Protein AF-A0AA97B9A9-F1 (afdb_monomer)

Secondary structure (DSSP, 8-state):
--------------HHHHHHHHHHHTT-PPPGGGHHHHHHHHHHHHHHHHHHHTS---TT---SS----TT-S------

Organism: NCBI:txid2547457

Foldseek 3Di:
DDDDDPPPPPPPDPLLVVVCVVCVVVVHHADPVCSVVSSVVVVVVVVVVVVVVPDDDDPPDDDPDDDDDPPPPDPDDDD

Sequence (79 aa):
MSSADSADSADSVNLERYAEQAAALIGLPIPPDCKPGVIANLERTAAIAQLVLEFPLSPEVESAAVFVPIGGGTGGVTG

InterPro domains:
  IPR025148 1-carboxybiuret hydrolase subunit AtzG-like [PF13318] (18-67)

Solvent-accessible surface area (backbone atoms only — not comparable to full-atom values): 5427 Å² total; per-residue (Å²): 132,80,91,82,78,84,72,77,75,74,74,74,78,60,54,64,62,47,49,54,53,52,22,59,75,74,72,47,81,75,54,76,90,49,42,66,58,52,41,55,49,49,55,54,48,52,62,56,47,50,70,59,68,71,56,87,80,54,94,83,65,70,68,94,77,71,92,76,71,92,75,76,75,74,78,76,82,86,128

Mean predicted aligned error: 11.04 Å

Nearest PDB structures (foldseek):
  3al0-assembly1_C  TM=6.953E-01  e=1.545E+00  Thermotoga maritima MSB8
  6kag-assembly1_A  TM=5.188E-01  e=6.185E+00  Homo sapiens

Structure (mmCIF, N/CA/C/O backbone):
data_AF-A0AA97B9A9-F1
#
_entry.id   AF-A0AA97B9A9-F1
#
loop_
_atom_site.group_PDB
_atom_site.id
_atom_site.type_symbol
_atom_site.label_atom_id
_atom_site.label_alt_id
_atom_site.label_comp_id
_atom_site.label_asym_id
_atom_site.label_entity_id
_atom_site.label_seq_id
_atom_site.pdbx_PDB_ins_code
_atom_site.Cartn_x
_atom_site.Cartn_y
_atom_site.Cartn_z
_atom_site.occupancy
_atom_site.B_iso_or_equiv
_atom_site.auth_seq_id
_atom_site.auth_comp_id
_atom_site.auth_asym_id
_atom_site.auth_atom_id
_atom_site.pdbx_PDB_model_num
ATOM 1 N N . MET A 1 1 ? 8.667 42.601 -8.844 1.00 44.84 1 MET A N 1
ATOM 2 C CA . MET A 1 1 ? 8.635 41.202 -9.324 1.00 44.84 1 MET A CA 1
ATOM 3 C C . MET A 1 1 ? 8.515 40.321 -8.085 1.00 44.84 1 MET A C 1
ATOM 5 O O . MET A 1 1 ? 9.460 40.303 -7.315 1.00 44.84 1 MET A O 1
ATOM 9 N N . SER A 1 2 ? 7.293 39.986 -7.642 1.00 45.16 2 SER A N 1
ATOM 10 C CA . SER A 1 2 ? 6.590 38.696 -7.882 1.00 45.16 2 SER A CA 1
ATOM 11 C C . SER A 1 2 ? 7.533 37.513 -7.639 1.00 45.16 2 SER A C 1
ATOM 13 O O . SER A 1 2 ? 8.427 37.312 -8.448 1.00 45.16 2 SER A O 1
ATOM 15 N N . SER A 1 3 ? 7.549 36.876 -6.464 1.00 51.56 3 SER A N 1
ATOM 16 C CA . SER A 1 3 ? 6.583 35.868 -5.973 1.00 51.56 3 SER A CA 1
ATOM 17 C C . SER A 1 3 ? 6.307 34.775 -7.008 1.00 51.56 3 SER A C 1
ATOM 19 O O . SER A 1 3 ? 5.574 35.026 -7.962 1.00 51.56 3 SER A O 1
ATOM 21 N N . AL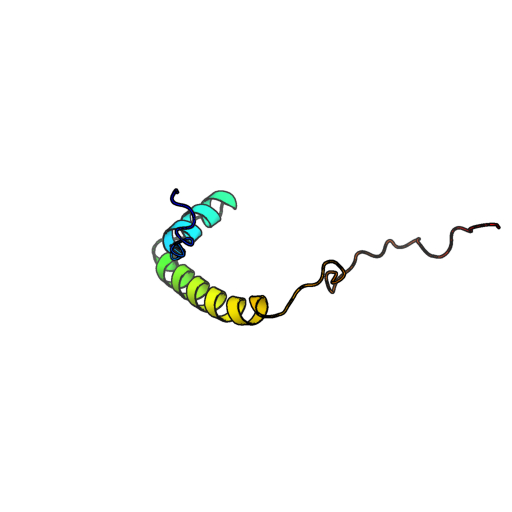A A 1 4 ? 6.945 33.621 -6.772 1.00 52.94 4 ALA A N 1
ATOM 22 C CA . ALA A 1 4 ? 6.811 32.265 -7.330 1.00 52.94 4 ALA A CA 1
ATOM 23 C C . ALA A 1 4 ? 8.244 31.700 -7.285 1.00 52.94 4 ALA A C 1
ATOM 25 O O . ALA A 1 4 ? 9.108 32.152 -8.023 1.00 52.94 4 ALA A O 1
ATOM 26 N N . ASP A 1 5 ? 8.632 30.926 -6.285 1.00 40.34 5 ASP A N 1
ATOM 27 C CA . ASP A 1 5 ? 8.266 29.523 -6.175 1.00 40.34 5 ASP A CA 1
ATOM 28 C C . ASP A 1 5 ? 8.490 29.122 -4.710 1.00 40.34 5 ASP A C 1
ATOM 30 O O . ASP A 1 5 ? 9.618 28.912 -4.264 1.00 40.34 5 ASP A O 1
ATOM 34 N N . SER A 1 6 ? 7.423 29.137 -3.908 1.00 39.06 6 SER A N 1
ATOM 35 C CA . SER A 1 6 ? 7.458 28.442 -2.626 1.00 39.06 6 SER A CA 1
ATOM 36 C C . SER A 1 6 ? 7.422 26.970 -2.983 1.00 39.06 6 SER A C 1
ATOM 38 O O . SER A 1 6 ? 6.340 26.436 -3.214 1.00 39.06 6 SER A O 1
ATOM 40 N N . ALA A 1 7 ? 8.610 26.376 -3.112 1.00 45.97 7 ALA A N 1
ATOM 41 C CA . ALA A 1 7 ? 8.785 24.944 -3.241 1.00 45.97 7 ALA A CA 1
ATOM 42 C C . ALA A 1 7 ? 7.845 24.269 -2.243 1.00 45.97 7 ALA A C 1
ATOM 44 O O . ALA A 1 7 ? 7.942 24.509 -1.038 1.00 45.97 7 ALA A O 1
ATOM 45 N N . ASP A 1 8 ? 6.891 23.540 -2.811 1.00 43.16 8 ASP A N 1
ATOM 46 C CA . ASP A 1 8 ? 6.062 22.515 -2.205 1.00 43.16 8 ASP A CA 1
ATOM 47 C C . ASP A 1 8 ? 6.679 22.027 -0.887 1.00 43.16 8 ASP A C 1
ATOM 49 O O . ASP A 1 8 ? 7.630 21.243 -0.872 1.00 43.16 8 ASP A O 1
ATOM 53 N N . SER A 1 9 ? 6.215 22.581 0.239 1.00 39.16 9 SER A N 1
ATOM 54 C CA . SER A 1 9 ? 6.558 22.055 1.556 1.00 39.16 9 SER A CA 1
ATOM 55 C C . SER A 1 9 ? 5.950 20.669 1.594 1.00 39.16 9 SER A C 1
ATOM 57 O O . SER A 1 9 ? 4.756 20.562 1.853 1.00 39.16 9 SER A O 1
ATOM 59 N N . ALA A 1 10 ? 6.762 19.661 1.260 1.00 44.78 10 ALA A N 1
ATOM 60 C CA . ALA A 1 10 ? 6.394 18.259 1.154 1.00 44.78 10 ALA A CA 1
ATOM 61 C C . ALA A 1 10 ? 5.376 17.904 2.239 1.00 44.78 10 ALA A C 1
ATOM 63 O O . ALA A 1 10 ? 5.723 17.789 3.418 1.00 44.78 10 ALA A O 1
ATOM 64 N N . ASP A 1 11 ? 4.110 17.809 1.836 1.00 57.19 11 ASP A N 1
ATOM 65 C CA . ASP A 1 11 ? 3.016 17.477 2.731 1.00 57.19 11 ASP A CA 1
ATOM 66 C C . ASP A 1 11 ? 3.309 16.057 3.216 1.00 57.19 11 ASP A C 1
ATOM 68 O O . ASP A 1 11 ? 3.232 15.089 2.455 1.00 57.19 11 ASP A O 1
ATOM 72 N N . SER A 1 12 ? 3.797 15.928 4.452 1.00 72.38 12 SER A N 1
ATOM 73 C CA . SER A 1 12 ? 4.169 14.634 5.012 1.00 72.38 12 SER A CA 1
ATOM 74 C C . SER A 1 12 ? 2.941 13.734 4.927 1.00 72.38 12 SER A C 1
ATOM 76 O O . SER A 1 12 ? 1.915 14.034 5.546 1.00 72.38 12 SER A O 1
ATOM 78 N N . VAL A 1 13 ? 3.019 12.667 4.128 1.00 81.06 13 VAL A N 1
ATOM 79 C CA . VAL A 1 13 ? 1.868 11.806 3.845 1.00 81.06 13 VAL A CA 1
ATOM 80 C C . VAL A 1 13 ? 1.295 11.292 5.162 1.00 81.06 13 VAL A C 1
ATOM 82 O O . VAL A 1 13 ? 1.952 10.567 5.907 1.00 81.06 13 VAL A O 1
ATOM 85 N N . ASN A 1 14 ? 0.047 11.658 5.456 1.00 94.38 14 ASN A N 1
ATOM 86 C CA . ASN A 1 14 ? -0.654 11.131 6.618 1.00 94.38 14 ASN A CA 1
ATOM 87 C C . ASN A 1 14 ? -1.132 9.708 6.302 1.00 94.38 14 ASN A C 1
ATOM 89 O O . ASN A 1 14 ? -2.154 9.510 5.639 1.00 94.38 14 ASN A O 1
ATOM 93 N N . LEU A 1 15 ? -0.366 8.722 6.766 1.00 95.44 15 LEU A N 1
ATOM 94 C CA . LEU A 1 15 ? -0.598 7.310 6.466 1.00 95.44 15 LEU A CA 1
ATOM 95 C C . LEU A 1 15 ? -1.876 6.755 7.095 1.00 95.44 15 LEU A C 1
ATOM 97 O O . LEU A 1 15 ? -2.488 5.866 6.511 1.00 95.44 15 LEU A O 1
ATOM 101 N N . GLU A 1 16 ? -2.312 7.288 8.235 1.00 95.81 16 GLU A N 1
ATOM 102 C CA . GLU A 1 16 ? -3.583 6.897 8.848 1.00 95.81 16 GLU A CA 1
ATOM 103 C C . GLU A 1 16 ? -4.761 7.295 7.954 1.00 95.81 16 GLU A C 1
ATOM 105 O O . GLU A 1 16 ? -5.574 6.450 7.579 1.00 95.81 16 GLU A O 1
ATOM 110 N N . ARG A 1 17 ? -4.796 8.560 7.521 1.00 96.19 17 ARG A N 1
ATOM 111 C CA . ARG A 1 17 ? -5.824 9.063 6.604 1.00 96.19 17 ARG A CA 1
ATOM 112 C C . ARG A 1 17 ? -5.803 8.312 5.277 1.00 96.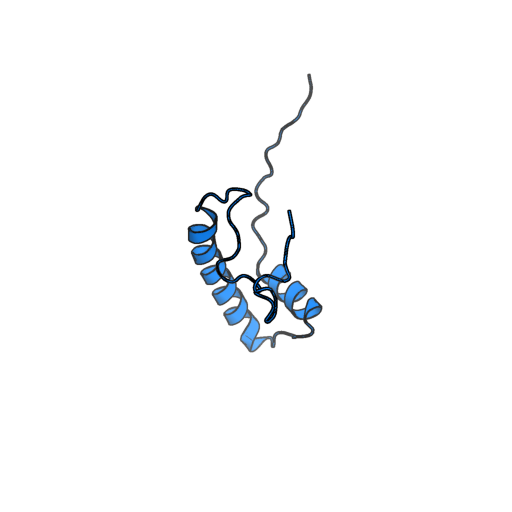19 17 ARG A C 1
ATOM 114 O O . ARG A 1 17 ? -6.859 7.945 4.767 1.00 96.19 17 ARG A O 1
ATOM 121 N N . TYR A 1 18 ? -4.609 8.069 4.733 1.00 96.62 18 TYR A N 1
ATOM 122 C CA . TYR A 1 18 ? -4.451 7.286 3.512 1.00 96.62 18 TYR A CA 1
ATOM 123 C C . TYR A 1 18 ? -5.008 5.867 3.680 1.00 96.62 18 TYR A C 1
ATOM 125 O O . TYR A 1 18 ? -5.779 5.418 2.835 1.00 96.62 18 TYR A O 1
ATOM 133 N N . ALA A 1 19 ? -4.674 5.177 4.775 1.00 97.25 19 ALA A N 1
ATOM 134 C CA . ALA A 1 19 ? -5.155 3.825 5.043 1.00 97.25 19 ALA A CA 1
ATOM 135 C C . ALA A 1 19 ? -6.686 3.771 5.125 1.00 97.25 19 ALA A C 1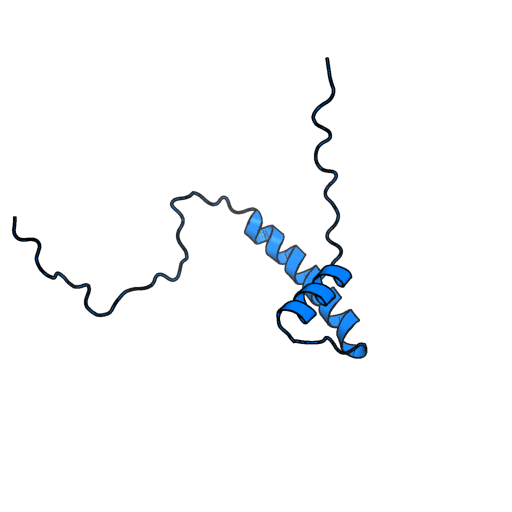
ATOM 137 O O . ALA A 1 19 ? -7.294 2.887 4.526 1.00 97.25 19 ALA A O 1
ATOM 138 N N . GLU A 1 20 ? -7.314 4.731 5.808 1.00 96.75 20 GLU A N 1
ATOM 139 C CA . GLU A 1 20 ? -8.774 4.812 5.932 1.00 96.75 20 GLU A CA 1
ATOM 140 C C . GLU A 1 20 ? -9.456 5.067 4.578 1.00 96.75 20 GLU A C 1
ATOM 142 O O . GLU A 1 20 ? -10.431 4.394 4.230 1.00 96.75 20 GLU A O 1
ATOM 147 N N . GLN A 1 21 ? -8.920 5.989 3.775 1.00 97.06 21 GLN A N 1
ATOM 148 C CA . GLN A 1 21 ? -9.455 6.302 2.447 1.00 97.06 21 GLN A CA 1
ATOM 149 C C . GLN A 1 21 ? -9.263 5.147 1.455 1.00 97.06 21 GLN A C 1
ATOM 151 O O . GLN A 1 21 ? -10.196 4.798 0.729 1.00 97.06 21 GLN A O 1
ATOM 156 N N . ALA A 1 22 ? -8.081 4.528 1.441 1.00 97.44 22 ALA A N 1
ATOM 157 C CA . ALA A 1 22 ? -7.781 3.388 0.581 1.00 97.44 22 ALA A CA 1
ATOM 158 C C . ALA A 1 22 ? -8.652 2.175 0.938 1.00 97.44 22 ALA A C 1
ATOM 160 O O . ALA A 1 22 ? -9.231 1.554 0.047 1.00 97.44 22 ALA A O 1
ATOM 161 N N . ALA A 1 23 ? -8.808 1.885 2.234 1.00 98.12 23 ALA A N 1
ATOM 162 C CA . ALA A 1 23 ? -9.698 0.847 2.748 1.00 98.12 23 ALA A CA 1
ATOM 163 C C . ALA A 1 23 ? -11.150 1.050 2.293 1.00 98.12 23 ALA A C 1
ATOM 165 O O . ALA A 1 23 ? -11.789 0.107 1.822 1.00 98.12 23 ALA A O 1
ATOM 166 N N . ALA A 1 24 ? -11.660 2.282 2.384 1.00 97.62 24 ALA A N 1
ATOM 167 C CA . ALA A 1 24 ? -13.003 2.617 1.922 1.00 97.62 24 ALA A CA 1
ATOM 168 C C . ALA A 1 24 ? -13.157 2.429 0.403 1.00 97.62 24 ALA A C 1
ATOM 170 O O . ALA A 1 24 ? -14.163 1.878 -0.042 1.00 97.62 24 ALA A O 1
ATOM 171 N N . LEU A 1 25 ? -12.154 2.834 -0.385 1.00 98.38 25 LEU A N 1
ATOM 172 C CA . LEU A 1 25 ? -12.183 2.744 -1.847 1.00 98.38 25 L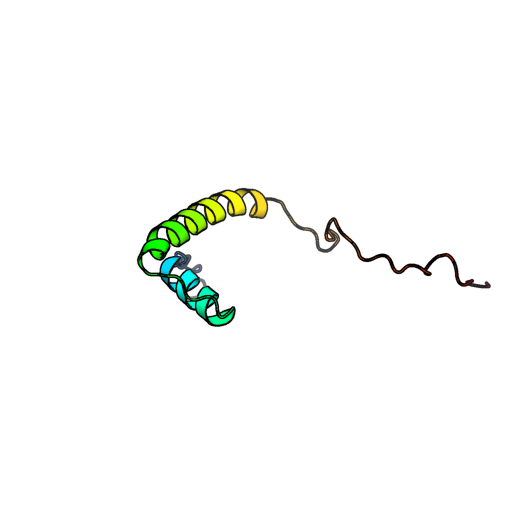EU A CA 1
ATOM 173 C C . LEU A 1 25 ? -12.253 1.295 -2.351 1.00 98.38 25 LEU A C 1
ATOM 175 O O . LEU A 1 25 ? -12.979 1.013 -3.301 1.00 98.38 25 LEU A O 1
ATOM 179 N N . ILE A 1 26 ? -11.519 0.379 -1.713 1.00 98.25 26 ILE A N 1
ATOM 180 C CA . ILE A 1 26 ? -11.498 -1.044 -2.096 1.00 98.25 26 ILE A CA 1
ATOM 181 C C . ILE A 1 26 ? -12.562 -1.883 -1.370 1.00 98.25 26 ILE A C 1
ATOM 183 O O . ILE A 1 26 ? -12.620 -3.096 -1.564 1.00 98.25 26 ILE A O 1
ATOM 187 N N . GLY A 1 27 ? -13.389 -1.264 -0.520 1.00 98.12 27 GLY A N 1
ATOM 188 C CA . GLY A 1 27 ? -14.428 -1.957 0.245 1.00 98.12 27 GLY A CA 1
ATOM 189 C C . GLY A 1 27 ? -13.887 -2.911 1.316 1.00 98.12 27 GLY A C 1
ATOM 190 O O . GLY A 1 27 ? -14.547 -3.896 1.641 1.00 98.12 27 GLY A O 1
ATOM 191 N N . LEU A 1 28 ? -12.700 -2.634 1.864 1.00 97.75 28 LEU A N 1
ATOM 192 C CA . LEU A 1 28 ? -12.044 -3.455 2.884 1.00 97.75 28 LEU A CA 1
ATOM 193 C C . LEU A 1 28 ? -11.870 -2.656 4.186 1.00 97.75 28 LEU A C 1
ATOM 195 O O . LEU A 1 28 ? -10.803 -2.084 4.407 1.00 97.75 28 LEU A O 1
ATOM 199 N N . PRO A 1 29 ? -12.892 -2.585 5.058 1.00 95.38 29 PRO A N 1
ATOM 200 C CA . PRO A 1 29 ? -12.788 -1.846 6.313 1.00 95.38 29 PRO A CA 1
ATOM 201 C C . PRO A 1 29 ? -11.713 -2.453 7.224 1.00 95.38 29 PRO A C 1
ATOM 203 O O . PRO A 1 29 ? -11.642 -3.671 7.390 1.00 95.38 29 PRO A O 1
ATOM 206 N N . ILE A 1 30 ? -10.895 -1.599 7.843 1.00 97.88 30 ILE A N 1
ATOM 207 C CA . ILE A 1 30 ? -9.825 -2.018 8.757 1.00 97.88 30 ILE A CA 1
ATOM 208 C C . ILE A 1 30 ? -10.401 -2.121 10.178 1.00 97.88 30 ILE A C 1
ATOM 210 O O . ILE A 1 30 ? -10.850 -1.105 10.716 1.00 97.88 30 ILE A O 1
ATOM 214 N N . PRO A 1 31 ? -10.384 -3.305 10.822 1.00 97.81 31 PRO A N 1
ATOM 215 C CA . PRO A 1 31 ? -10.790 -3.429 12.218 1.00 97.81 31 PRO A CA 1
ATOM 216 C C . PRO A 1 31 ? -9.924 -2.547 13.136 1.00 97.81 31 PRO A C 1
ATOM 218 O O . PRO A 1 31 ? -8.715 -2.452 12.902 1.00 97.81 31 PRO A O 1
ATOM 221 N N . PRO A 1 32 ? -10.483 -1.946 14.204 1.00 97.06 32 PRO A N 1
ATOM 222 C CA . PRO A 1 32 ? -9.733 -1.059 15.099 1.00 97.06 32 PRO A CA 1
ATOM 223 C C . PRO A 1 32 ? -8.457 -1.694 15.664 1.00 97.06 32 PRO A C 1
ATOM 225 O O . PRO A 1 32 ? -7.402 -1.065 15.641 1.00 97.06 32 PRO A O 1
ATOM 228 N N . ASP A 1 33 ? -8.530 -2.964 16.069 1.00 98.25 33 ASP A N 1
ATOM 229 C CA . ASP A 1 33 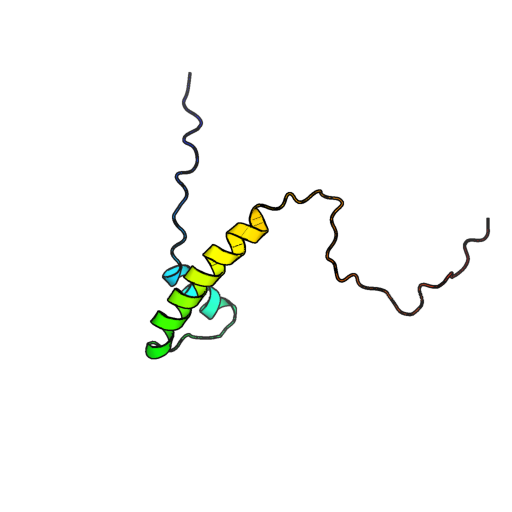? -7.395 -3.716 16.622 1.00 98.25 33 ASP A CA 1
ATOM 230 C C . ASP A 1 33 ? -6.282 -3.960 15.588 1.00 98.25 33 ASP A C 1
ATOM 232 O O . ASP A 1 33 ? -5.115 -4.128 15.939 1.00 98.25 33 ASP A O 1
ATOM 236 N N . CYS A 1 34 ? -6.623 -3.951 14.296 1.00 98.06 34 CYS A N 1
ATOM 237 C CA . CYS A 1 34 ? -5.668 -4.112 13.202 1.00 98.06 34 CYS A CA 1
ATOM 238 C C . CYS A 1 34 ? -5.050 -2.780 12.757 1.00 98.06 34 CYS A C 1
ATOM 240 O O . CYS A 1 34 ? -3.961 -2.789 12.176 1.00 98.06 34 CYS A O 1
ATOM 242 N N . LYS A 1 35 ? -5.712 -1.641 13.012 1.00 97.44 35 LYS A N 1
ATOM 243 C CA . LYS A 1 35 ? -5.309 -0.329 12.479 1.00 97.44 35 LYS A CA 1
ATOM 244 C C . LYS A 1 35 ? -3.859 0.053 12.820 1.00 97.44 35 LYS A C 1
ATOM 246 O O . LYS A 1 35 ? -3.134 0.401 11.885 1.00 97.44 35 LYS A O 1
ATOM 251 N N . PRO A 1 36 ? -3.371 -0.085 14.071 1.00 98.00 36 PRO A N 1
ATOM 252 C CA . PRO A 1 36 ? -1.976 0.225 14.392 1.00 98.00 36 PRO A CA 1
ATOM 253 C C . PRO A 1 36 ? -0.973 -0.609 13.581 1.00 98.00 36 PRO A C 1
ATOM 255 O O . PRO A 1 36 ? 0.037 -0.090 13.111 1.00 98.00 36 PRO A O 1
ATOM 258 N N . GLY A 1 37 ? -1.270 -1.896 13.369 1.00 98.31 37 GLY A N 1
ATOM 259 C CA . GLY A 1 37 ? -0.418 -2.795 12.590 1.00 98.31 37 GLY A CA 1
ATOM 260 C C . GLY A 1 37 ? -0.397 -2.455 11.099 1.00 98.31 37 GLY A C 1
ATOM 261 O O . GLY A 1 37 ? 0.664 -2.492 10.477 1.00 98.31 37 GLY A O 1
ATOM 262 N N . VAL A 1 38 ? -1.546 -2.075 10.530 1.00 98.00 38 VAL A N 1
ATOM 263 C CA . VAL A 1 38 ? -1.633 -1.630 9.129 1.00 98.00 38 VAL A CA 1
ATOM 264 C C . VAL A 1 38 ? -0.797 -0.369 8.908 1.00 98.00 38 VAL A C 1
ATOM 266 O O . VAL A 1 38 ? -0.012 -0.328 7.960 1.00 98.00 38 VAL A O 1
ATOM 269 N N . ILE A 1 39 ? -0.905 0.622 9.798 1.00 97.81 39 ILE A N 1
ATOM 270 C CA . ILE A 1 39 ? -0.140 1.876 9.705 1.00 97.81 39 ILE A CA 1
ATOM 271 C C . ILE A 1 39 ? 1.367 1.593 9.780 1.00 97.81 39 ILE A C 1
ATOM 273 O O . ILE A 1 39 ? 2.107 2.004 8.887 1.00 97.81 39 ILE A O 1
ATOM 277 N N . ALA A 1 40 ? 1.816 0.807 10.763 1.00 97.94 40 ALA A N 1
ATOM 278 C CA . ALA A 1 40 ? 3.230 0.449 10.904 1.00 97.94 40 ALA A CA 1
ATOM 279 C C . ALA A 1 40 ? 3.784 -0.306 9.676 1.00 97.94 40 ALA A C 1
ATOM 281 O O . ALA A 1 40 ? 4.948 -0.145 9.297 1.00 97.94 40 ALA A O 1
ATOM 282 N N . ASN A 1 41 ? 2.962 -1.137 9.027 1.00 98.00 41 ASN A N 1
ATOM 283 C CA . ASN A 1 41 ? 3.362 -1.824 7.801 1.00 98.00 41 ASN A CA 1
ATOM 284 C C . ASN A 1 41 ? 3.456 -0.867 6.601 1.00 98.00 41 ASN A C 1
ATOM 286 O O . ASN A 1 41 ? 4.376 -0.996 5.789 1.00 98.00 41 ASN A O 1
ATOM 290 N N . LEU A 1 42 ? 2.545 0.106 6.495 1.00 97.38 42 LEU A N 1
ATOM 291 C CA . LEU A 1 42 ? 2.602 1.147 5.465 1.00 97.38 42 LEU A CA 1
ATOM 292 C C . LEU A 1 42 ? 3.847 2.026 5.624 1.00 97.38 42 LEU A C 1
ATOM 294 O O . LEU A 1 42 ? 4.528 2.267 4.632 1.00 97.38 42 LEU A O 1
ATOM 298 N N . GLU A 1 43 ? 4.199 2.424 6.849 1.00 96.69 43 GLU A N 1
ATOM 299 C CA . GLU A 1 43 ? 5.433 3.174 7.142 1.00 96.69 43 GLU A CA 1
ATOM 300 C C . GLU A 1 43 ? 6.679 2.426 6.655 1.00 96.69 43 GLU A C 1
ATOM 302 O O . GLU A 1 43 ? 7.516 2.972 5.931 1.00 96.69 43 GLU A O 1
ATOM 307 N N . ARG A 1 44 ? 6.783 1.137 6.999 1.00 97.38 44 ARG A N 1
ATOM 308 C CA . ARG A 1 44 ? 7.905 0.290 6.577 1.00 97.38 44 ARG A CA 1
ATOM 309 C C . ARG A 1 44 ? 7.947 0.103 5.063 1.00 97.38 44 ARG A C 1
ATOM 311 O O . ARG A 1 44 ? 9.022 0.152 4.469 1.00 97.38 44 ARG A O 1
ATOM 318 N N . THR A 1 45 ? 6.788 -0.104 4.444 1.00 96.56 45 THR A N 1
ATOM 319 C CA . THR A 1 45 ? 6.673 -0.267 2.990 1.00 96.56 45 THR A CA 1
ATOM 320 C C . THR A 1 45 ? 7.071 1.016 2.269 1.00 96.56 45 THR A C 1
ATOM 322 O O . THR A 1 45 ? 7.807 0.944 1.291 1.00 96.56 45 THR A O 1
ATOM 325 N N . ALA A 1 46 ? 6.664 2.185 2.775 1.00 94.88 46 ALA A N 1
ATOM 326 C CA . ALA A 1 46 ? 7.048 3.478 2.219 1.00 94.88 46 ALA A CA 1
ATOM 327 C C . ALA A 1 46 ? 8.570 3.676 2.257 1.00 94.88 46 ALA A C 1
ATOM 329 O O . ALA A 1 46 ? 9.151 4.062 1.247 1.00 94.88 46 ALA A O 1
ATOM 330 N N . ALA A 1 47 ? 9.229 3.335 3.370 1.00 94.38 47 ALA A N 1
ATOM 331 C CA . ALA A 1 47 ? 10.688 3.410 3.473 1.00 94.38 47 ALA A CA 1
ATOM 332 C C . ALA A 1 47 ? 11.404 2.505 2.452 1.00 94.38 47 ALA A C 1
ATOM 334 O O . ALA A 1 47 ? 12.388 2.918 1.844 1.00 94.38 47 ALA A O 1
ATOM 335 N N . ILE A 1 48 ? 10.898 1.288 2.224 1.00 9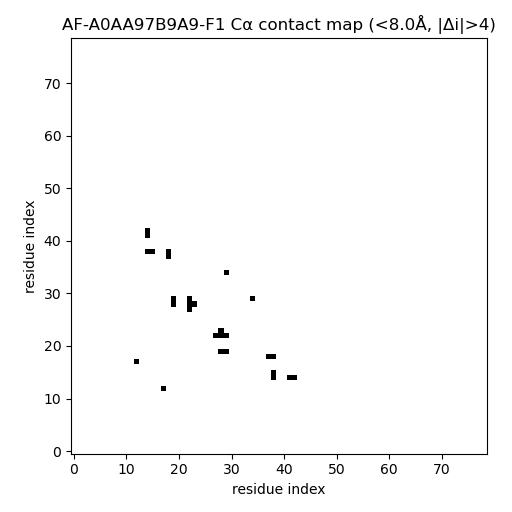7.00 48 ILE A N 1
ATOM 336 C CA . ILE A 1 48 ? 11.446 0.371 1.210 1.00 97.00 48 ILE A CA 1
ATOM 337 C C . ILE A 1 48 ? 11.175 0.898 -0.205 1.00 97.00 48 ILE A C 1
ATOM 339 O O . ILE A 1 48 ? 12.055 0.838 -1.060 1.00 97.00 48 ILE A O 1
ATOM 343 N N . ALA A 1 49 ? 9.977 1.431 -0.454 1.00 96.06 49 ALA A N 1
ATOM 344 C CA . ALA A 1 49 ? 9.591 1.968 -1.752 1.00 96.06 49 ALA A CA 1
ATOM 345 C C . ALA A 1 49 ? 10.474 3.149 -2.175 1.00 96.06 49 ALA A C 1
ATOM 347 O O . ALA A 1 49 ? 10.793 3.249 -3.356 1.00 96.06 49 ALA A O 1
ATOM 348 N N . GLN A 1 50 ? 10.928 3.991 -1.238 1.00 95.00 50 GLN A N 1
ATOM 349 C CA . GLN A 1 50 ? 11.846 5.093 -1.557 1.00 95.00 50 GLN A CA 1
ATOM 350 C C . GLN A 1 50 ? 13.129 4.603 -2.235 1.00 95.00 50 GLN A C 1
ATOM 352 O O . GLN A 1 50 ? 13.523 5.160 -3.253 1.00 95.00 50 GLN A O 1
ATOM 357 N N . LEU A 1 51 ? 13.701 3.487 -1.772 1.00 96.38 51 LEU A N 1
ATOM 358 C CA . LEU A 1 51 ? 14.888 2.891 -2.397 1.00 96.38 51 LEU A CA 1
ATOM 359 C C . LEU A 1 51 ? 14.642 2.476 -3.857 1.00 96.38 51 LEU A C 1
ATOM 361 O O . LEU A 1 51 ? 15.568 2.443 -4.658 1.00 96.38 51 LEU A O 1
ATOM 365 N N . VAL A 1 52 ? 13.399 2.133 -4.207 1.00 94.50 52 VAL A N 1
ATOM 366 C CA . VAL A 1 52 ? 13.011 1.764 -5.577 1.00 94.50 52 VAL A CA 1
ATOM 367 C C . VAL A 1 52 ? 12.718 3.004 -6.428 1.00 94.50 52 VAL A C 1
ATOM 369 O O . VAL A 1 52 ? 13.005 3.019 -7.621 1.00 94.50 52 VAL A O 1
ATOM 372 N N . LEU A 1 53 ? 12.164 4.058 -5.831 1.00 93.12 53 LEU A N 1
ATOM 373 C CA . LEU A 1 53 ? 11.857 5.311 -6.530 1.00 93.12 53 LEU A CA 1
ATOM 374 C C . LEU A 1 53 ? 13.114 6.111 -6.906 1.00 93.12 53 LEU A C 1
ATOM 376 O O . LEU A 1 53 ? 13.051 6.954 -7.797 1.00 93.12 53 LEU A O 1
ATOM 380 N N . GLU A 1 54 ? 14.252 5.833 -6.268 1.00 94.75 54 GLU A N 1
ATOM 381 C CA . GLU A 1 54 ? 15.550 6.432 -6.603 1.00 94.75 54 GLU A CA 1
ATOM 382 C C . GLU A 1 54 ? 16.132 5.931 -7.940 1.00 94.75 54 GLU A C 1
ATOM 384 O O . GLU A 1 54 ? 17.027 6.572 -8.499 1.00 94.75 54 GLU A O 1
ATOM 389 N N . PHE A 1 55 ? 15.636 4.815 -8.492 1.00 93.06 55 PHE A N 1
ATOM 390 C CA . PHE A 1 55 ? 16.069 4.350 -9.810 1.00 93.06 55 PHE A CA 1
ATOM 391 C C . PHE A 1 55 ? 15.476 5.236 -10.922 1.00 93.06 55 PHE A C 1
ATOM 393 O O . PHE A 1 55 ? 14.257 5.399 -10.993 1.00 93.06 55 PHE A O 1
ATOM 400 N N . PRO A 1 56 ? 16.297 5.782 -11.840 1.00 91.06 56 PRO A N 1
ATOM 401 C CA . PRO A 1 56 ? 15.789 6.599 -12.934 1.00 91.06 56 PRO A CA 1
ATOM 402 C C . PRO A 1 56 ? 14.957 5.755 -13.908 1.00 91.06 56 PRO A C 1
ATOM 404 O O . PRO A 1 56 ? 15.395 4.696 -14.360 1.00 91.06 56 PRO A O 1
ATOM 407 N N . LEU A 1 57 ? 13.776 6.254 -14.280 1.00 91.31 57 LEU A N 1
ATOM 408 C CA . LEU A 1 57 ? 12.898 5.629 -15.271 1.00 91.31 57 LEU A CA 1
ATOM 409 C C . LEU A 1 57 ? 12.918 6.434 -16.578 1.00 91.31 57 LEU A C 1
ATOM 411 O O . LEU A 1 57 ? 12.431 7.563 -16.627 1.00 91.31 57 LEU A O 1
ATOM 415 N N . SER A 1 58 ? 13.484 5.850 -17.641 1.00 92.50 58 SER A N 1
ATOM 416 C CA . SER A 1 58 ? 13.347 6.381 -19.007 1.00 92.50 58 SER A CA 1
ATOM 417 C C . SER A 1 58 ? 11.960 6.023 -19.565 1.00 92.50 58 SER A C 1
ATOM 419 O O . SER A 1 58 ? 11.461 4.945 -19.239 1.00 92.50 58 SER A O 1
ATOM 421 N N . PRO A 1 59 ? 11.349 6.846 -20.441 1.00 90.31 59 PRO A N 1
ATOM 422 C CA . PRO A 1 59 ? 10.106 6.495 -21.140 1.00 90.31 59 PRO A CA 1
ATOM 423 C C . PRO A 1 59 ? 10.170 5.177 -21.927 1.00 90.31 59 PRO A C 1
ATOM 425 O O . PRO A 1 59 ? 9.137 4.593 -22.229 1.00 90.31 59 PRO A O 1
ATOM 428 N N . GLU A 1 60 ? 11.377 4.723 -22.268 1.00 92.69 60 GLU A N 1
ATOM 429 C CA . GLU A 1 60 ? 11.639 3.465 -22.976 1.00 92.69 60 GLU A CA 1
ATOM 430 C C . GLU A 1 60 ? 11.613 2.235 -22.048 1.00 92.69 60 GLU A C 1
ATOM 432 O O . GLU A 1 60 ? 11.603 1.100 -22.522 1.00 92.69 60 GLU A O 1
ATOM 437 N N . VAL A 1 61 ? 11.641 2.434 -20.723 1.00 91.38 61 VAL A N 1
ATOM 438 C CA . VAL A 1 61 ? 11.600 1.343 -19.743 1.00 91.38 61 VAL A CA 1
ATOM 439 C C . VAL A 1 61 ? 10.172 0.824 -19.636 1.00 91.38 61 VAL A C 1
ATOM 441 O O . VAL A 1 61 ? 9.294 1.475 -19.072 1.00 91.38 61 VAL A O 1
ATOM 444 N N . GLU A 1 62 ? 9.955 -0.382 -20.148 1.00 89.00 62 GLU A N 1
ATOM 445 C CA . GLU A 1 62 ? 8.690 -1.096 -20.005 1.00 89.00 62 GLU A CA 1
ATOM 446 C C . GLU A 1 62 ? 8.654 -1.974 -18.744 1.00 89.00 62 GLU A C 1
ATOM 448 O O . GLU A 1 62 ? 9.668 -2.267 -18.106 1.00 89.00 62 GLU A O 1
ATOM 453 N N . SER A 1 63 ? 7.448 -2.418 -18.380 1.00 90.81 63 SER A N 1
ATOM 454 C CA . SER A 1 63 ? 7.266 -3.405 -17.313 1.00 90.81 63 SER A CA 1
ATOM 455 C C . SER A 1 63 ? 7.967 -4.719 -17.665 1.00 90.81 63 SER A C 1
ATOM 457 O O . SER A 1 63 ? 7.887 -5.186 -18.796 1.00 90.81 63 SER A O 1
ATOM 459 N N . ALA A 1 64 ? 8.596 -5.365 -16.678 1.00 89.38 64 ALA A N 1
ATOM 460 C CA . ALA A 1 64 ? 9.306 -6.631 -16.894 1.00 89.38 64 ALA A CA 1
ATOM 461 C C . ALA A 1 64 ? 8.401 -7.742 -17.460 1.00 89.38 64 ALA A C 1
ATOM 463 O O . ALA A 1 64 ? 8.849 -8.588 -18.231 1.00 89.38 64 ALA A O 1
ATOM 464 N N . ALA A 1 65 ? 7.125 -7.740 -17.070 1.00 90.88 65 ALA A N 1
ATOM 465 C CA . ALA A 1 65 ? 6.108 -8.589 -17.664 1.00 90.88 65 ALA A CA 1
ATOM 466 C C . ALA A 1 65 ? 5.386 -7.820 -18.776 1.00 90.88 65 ALA A C 1
ATOM 468 O O . ALA A 1 65 ? 4.739 -6.807 -18.509 1.00 90.88 65 ALA A O 1
ATOM 469 N N . VAL A 1 66 ? 5.453 -8.345 -20.000 1.00 89.62 66 VAL A N 1
ATOM 470 C CA . VAL A 1 66 ? 4.712 -7.834 -21.160 1.00 89.62 66 VAL A CA 1
ATOM 471 C C . VAL A 1 66 ? 3.702 -8.870 -21.639 1.00 89.62 66 VAL A C 1
ATOM 473 O O . VAL A 1 66 ? 3.939 -10.079 -21.581 1.00 89.62 66 VAL A O 1
ATOM 476 N N . PHE A 1 67 ? 2.546 -8.401 -22.105 1.00 90.00 67 PHE A N 1
ATOM 477 C CA . PHE A 1 67 ? 1.552 -9.273 -22.717 1.00 90.00 67 PHE A CA 1
ATOM 478 C C . PHE A 1 67 ? 2.044 -9.750 -24.087 1.00 90.00 67 PHE A C 1
ATOM 480 O O . PHE A 1 67 ? 2.372 -8.939 -24.950 1.00 90.00 67 PHE A O 1
ATOM 487 N N . VAL A 1 68 ? 2.029 -11.067 -24.306 1.00 87.25 68 VAL A N 1
ATOM 488 C CA . VAL A 1 68 ? 2.317 -11.674 -25.610 1.00 87.25 68 VAL A CA 1
ATOM 489 C C . VAL A 1 68 ? 1.081 -12.449 -26.071 1.00 87.25 68 VAL A C 1
ATOM 491 O O . VAL A 1 68 ? 0.761 -13.485 -25.480 1.00 87.25 68 VAL A O 1
ATOM 494 N N . 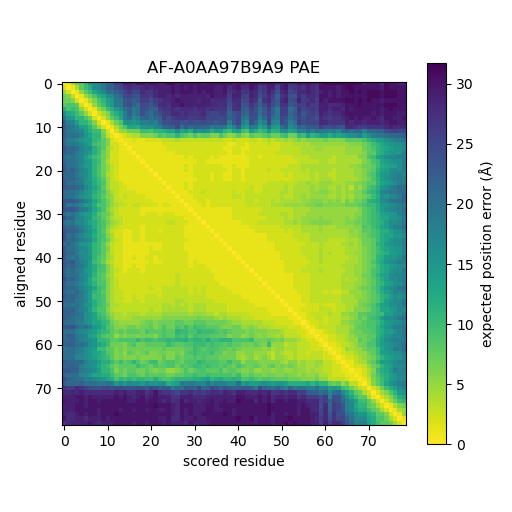PRO A 1 69 ? 0.366 -11.984 -27.111 1.00 89.12 69 PRO A N 1
ATOM 495 C CA . PRO A 1 69 ? -0.760 -12.728 -27.646 1.00 89.12 69 PRO A CA 1
ATOM 496 C C . PRO A 1 69 ? -0.282 -14.029 -28.295 1.00 89.12 69 PRO A C 1
ATOM 498 O O . PRO A 1 69 ? 0.598 -14.040 -29.161 1.00 89.12 69 PRO A O 1
ATOM 501 N N . ILE A 1 70 ? -0.912 -15.138 -27.919 1.00 78.06 70 ILE A N 1
ATOM 502 C CA . ILE A 1 70 ? -0.729 -16.427 -28.588 1.00 78.06 70 ILE A CA 1
ATOM 503 C C . ILE A 1 70 ? -1.359 -16.361 -29.989 1.00 78.06 70 ILE A C 1
ATOM 505 O O . ILE A 1 70 ? -2.574 -16.419 -30.141 1.00 78.06 70 ILE A O 1
ATOM 509 N N . GLY A 1 71 ? -0.515 -16.176 -31.011 1.00 68.00 71 GLY A N 1
ATOM 510 C CA . GLY A 1 71 ? -0.919 -16.034 -32.419 1.00 68.00 71 GLY A CA 1
ATOM 511 C C . GLY A 1 71 ? -0.172 -14.948 -33.206 1.00 68.00 71 GLY A C 1
ATOM 512 O O . GLY A 1 71 ? -0.289 -14.901 -34.425 1.00 68.00 71 GLY A O 1
ATOM 513 N N . GLY A 1 72 ? 0.641 -14.111 -32.551 1.00 60.38 72 GLY A N 1
ATOM 514 C CA . GLY A 1 72 ? 1.451 -13.066 -33.202 1.00 60.38 72 GLY A CA 1
ATOM 515 C C . GLY A 1 72 ? 2.697 -13.560 -33.955 1.00 60.38 72 GLY A C 1
ATOM 516 O O . GLY A 1 72 ? 3.556 -12.756 -34.306 1.00 60.38 72 GLY A O 1
ATOM 517 N N . GLY A 1 73 ? 2.830 -14.869 -34.191 1.00 59.59 73 GLY A N 1
ATOM 518 C CA . GLY A 1 73 ? 3.880 -15.428 -35.038 1.00 59.59 73 GLY A CA 1
ATOM 519 C C . GLY A 1 73 ? 3.530 -15.222 -36.509 1.00 59.59 73 GLY A C 1
ATOM 520 O O . GLY A 1 73 ? 2.784 -16.011 -37.073 1.00 59.59 73 GLY A O 1
ATOM 521 N N . THR A 1 74 ? 4.050 -14.151 -37.112 1.00 59.66 74 THR A N 1
ATOM 522 C CA . THR A 1 74 ? 4.149 -13.964 -38.572 1.00 59.66 74 THR A CA 1
ATOM 523 C C . THR A 1 74 ? 2.895 -14.344 -39.378 1.00 59.66 74 THR A C 1
ATOM 525 O O . THR A 1 74 ? 2.936 -15.222 -40.239 1.00 59.66 74 THR A O 1
ATOM 528 N N . GLY A 1 75 ? 1.780 -13.645 -39.158 1.00 57.69 75 GLY A N 1
ATOM 529 C CA . GLY A 1 75 ? 0.827 -13.424 -40.248 1.00 57.69 75 GLY A CA 1
ATOM 530 C C . GLY A 1 75 ? 1.504 -12.496 -41.255 1.00 57.69 75 GLY A C 1
ATOM 531 O O . GLY A 1 75 ? 1.830 -11.368 -40.902 1.00 57.69 75 GLY A O 1
ATOM 532 N N . GLY A 1 76 ? 1.825 -13.011 -42.442 1.00 57.03 76 GLY A N 1
ATOM 533 C CA . GLY A 1 76 ? 2.794 -12.432 -43.371 1.00 57.03 76 GLY A CA 1
ATOM 534 C C . GLY A 1 76 ? 2.656 -10.934 -43.656 1.00 57.03 76 GLY A C 1
ATOM 535 O O . GLY A 1 76 ? 1.578 -10.440 -43.972 1.00 57.03 76 GLY A O 1
ATOM 536 N N . VAL A 1 77 ? 3.796 -10.240 -43.652 1.00 54.31 77 VAL A N 1
ATOM 537 C CA . VAL A 1 77 ? 3.989 -9.084 -44.525 1.00 54.31 77 VAL A CA 1
ATOM 538 C C . VAL A 1 77 ? 4.645 -9.600 -45.803 1.00 54.31 77 VAL A C 1
ATOM 540 O O . VAL A 1 77 ? 5.831 -9.908 -45.861 1.00 54.31 77 VAL A O 1
ATOM 543 N N . THR A 1 78 ? 3.814 -9.806 -46.816 1.00 47.78 78 THR A N 1
ATOM 544 C CA . THR A 1 78 ? 4.241 -9.783 -48.213 1.00 47.78 78 THR A CA 1
ATOM 545 C C . THR A 1 78 ? 4.749 -8.384 -48.543 1.00 47.78 78 THR A C 1
ATOM 547 O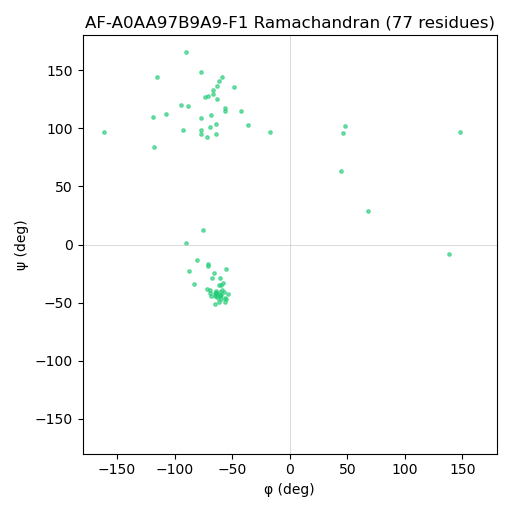 O . THR A 1 78 ? 4.013 -7.412 -48.359 1.00 47.78 78 T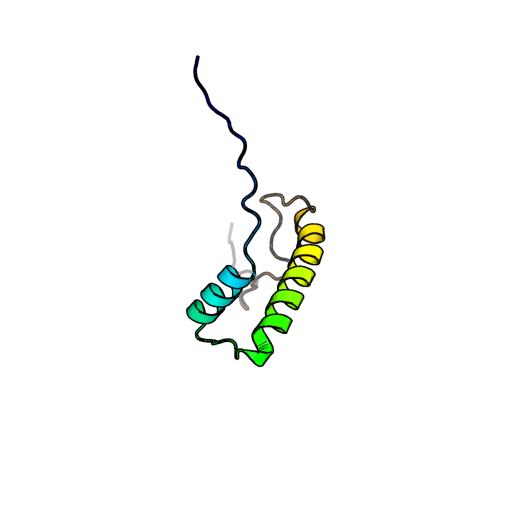HR A O 1
ATOM 550 N N . GLY A 1 79 ? 5.976 -8.318 -49.051 1.00 44.62 79 GLY A N 1
ATOM 551 C CA . GLY A 1 79 ? 6.621 -7.153 -49.646 1.00 44.62 79 GLY A CA 1
ATOM 552 C C . GLY A 1 79 ? 7.973 -7.558 -50.198 1.00 44.62 79 GLY A C 1
ATOM 553 O O . GLY A 1 79 ? 8.882 -7.745 -49.364 1.00 44.62 79 GLY A O 1
#

pLDDT: mean 83.19, std 19.85, range [39.06, 98.38]

Radius of gyration: 22.07 Å; Cα contacts (8 Å, |Δi|>4): 14; chains: 1; bounding box: 30×58×66 Å